Protein AF-A0A534SL73-F1 (afdb_monomer_lite)

Radius of gyration: 18.18 Å; chains: 1; bounding box: 37×42×44 Å

Secondary structure (DSSP, 8-state):
-GGGGT-GGG-TT----EETTBEE--S-SS-----GGG--PPPGGGTTTGGGHHHHHHHHHHHHHHHHHHTTS--S----TT-TT-----------SHHHHHT-

pLDDT: mean 90.17, std 13.0, range [46.41, 98.31]

Structure (mmCIF, N/CA/C/O backbone):
data_AF-A0A534SL73-F1
#
_entry.id   AF-A0A534SL73-F1
#
loop_
_atom_site.group_PDB
_atom_site.id
_atom_site.type_symbol
_atom_site.label_atom_id
_atom_site.label_alt_id
_atom_site.label_comp_id
_atom_site.label_asym_id
_atom_site.label_entity_id
_atom_site.label_seq_id
_atom_site.pdbx_PDB_ins_code
_atom_site.Cartn_x
_atom_site.Cartn_y
_atom_site.Cartn_z
_atom_site.occupancy
_atom_site.B_iso_or_equiv
_atom_site.auth_seq_id
_atom_site.auth_comp_id
_atom_site.auth_asym_id
_atom_site.auth_atom_id
_atom_site.pdbx_PDB_model_num
ATOM 1 N N . MET A 1 1 ? -14.769 5.602 -15.681 1.00 84.31 1 MET A N 1
ATOM 2 C CA . MET A 1 1 ? -14.708 4.167 -16.038 1.00 84.31 1 MET A CA 1
ATOM 3 C C . MET A 1 1 ? -13.984 3.357 -14.967 1.00 84.31 1 MET A C 1
ATOM 5 O O . MET A 1 1 ? -14.665 2.566 -14.341 1.00 84.31 1 MET A O 1
ATOM 9 N N . ALA A 1 2 ? -12.700 3.605 -14.666 1.00 94.38 2 ALA A N 1
ATOM 10 C CA . ALA A 1 2 ? -11.929 2.826 -13.676 1.00 94.38 2 ALA A CA 1
ATOM 11 C C . ALA A 1 2 ? -12.570 2.751 -12.273 1.00 94.38 2 ALA A C 1
ATOM 13 O O . ALA A 1 2 ? -12.875 1.661 -11.803 1.00 94.38 2 ALA A O 1
ATOM 14 N N . CYS A 1 3 ? -12.900 3.897 -11.662 1.00 92.19 3 CYS A N 1
ATOM 15 C CA . CYS A 1 3 ? -13.597 3.944 -10.368 1.00 92.19 3 CYS A CA 1
ATOM 16 C C . CYS A 1 3 ? -14.938 3.162 -10.351 1.00 92.19 3 CYS A C 1
ATOM 18 O O . CYS A 1 3 ? -15.288 2.590 -9.330 1.00 92.19 3 CYS A O 1
ATOM 20 N N . ARG A 1 4 ? -15.683 3.107 -11.472 1.00 92.38 4 ARG A N 1
ATOM 21 C CA . ARG A 1 4 ? -16.954 2.347 -11.575 1.00 92.38 4 ARG A CA 1
ATOM 22 C C . ARG A 1 4 ? -16.749 0.843 -11.778 1.00 92.38 4 ARG A C 1
ATOM 24 O O . ARG A 1 4 ? -17.703 0.092 -11.660 1.00 92.38 4 ARG A O 1
ATOM 31 N N . ALA A 1 5 ? -15.536 0.439 -12.140 1.00 94.56 5 ALA A N 1
ATOM 32 C CA . ALA A 1 5 ? -15.120 -0.950 -12.285 1.00 94.56 5 ALA A CA 1
ATOM 33 C C . ALA A 1 5 ? -14.282 -1.402 -11.075 1.00 94.56 5 ALA A C 1
ATOM 35 O O . ALA A 1 5 ? -13.450 -2.291 -11.210 1.00 94.56 5 ALA A O 1
ATOM 36 N N . ASP A 1 6 ? -14.436 -0.727 -9.930 1.00 92.81 6 ASP A N 1
ATOM 37 C CA . ASP A 1 6 ? -13.730 -1.010 -8.676 1.00 92.81 6 ASP A CA 1
ATOM 38 C C . ASP A 1 6 ? -12.197 -0.911 -8.770 1.00 92.81 6 ASP A C 1
ATOM 40 O O . ASP A 1 6 ? -11.457 -1.513 -7.999 1.00 92.81 6 ASP A O 1
ATOM 44 N N . ARG A 1 7 ? -11.706 -0.088 -9.708 1.00 95.00 7 ARG A N 1
ATOM 45 C CA . ARG A 1 7 ? -10.284 0.218 -9.929 1.00 95.00 7 ARG A CA 1
ATOM 46 C C . ARG A 1 7 ? -9.973 1.674 -9.616 1.00 95.00 7 ARG A C 1
ATOM 48 O O . ARG A 1 7 ? -9.564 2.454 -10.480 1.00 95.00 7 ARG A O 1
ATOM 55 N N . GLN A 1 8 ? -10.230 2.068 -8.371 1.00 94.94 8 GLN A N 1
ATOM 56 C CA . GLN A 1 8 ? -9.949 3.426 -7.879 1.00 94.94 8 GLN A CA 1
ATOM 57 C C . GLN A 1 8 ? -8.456 3.776 -7.989 1.00 94.94 8 GLN A C 1
ATOM 59 O O . GLN A 1 8 ? -8.090 4.916 -8.250 1.00 94.94 8 GLN A O 1
ATOM 64 N N . ASP A 1 9 ? -7.608 2.757 -7.933 1.00 95.69 9 ASP A N 1
ATOM 65 C CA . ASP A 1 9 ? -6.160 2.796 -8.096 1.00 95.69 9 ASP A CA 1
ATOM 66 C C . ASP A 1 9 ? -5.685 3.221 -9.508 1.00 95.69 9 ASP A C 1
ATOM 68 O O . ASP A 1 9 ? -4.487 3.418 -9.725 1.00 95.69 9 ASP A O 1
ATOM 72 N N . PHE A 1 10 ? -6.617 3.351 -10.460 1.00 96.56 10 PHE A N 1
ATOM 73 C CA . PHE A 1 10 ? -6.440 3.874 -11.821 1.00 96.56 10 PHE A CA 1
ATOM 74 C C . PHE A 1 10 ? -7.358 5.078 -12.113 1.00 96.56 10 PHE A C 1
ATOM 76 O O . PHE A 1 10 ? -7.606 5.429 -13.272 1.00 96.56 10 PHE A O 1
ATOM 83 N N . CYS A 1 11 ? -7.943 5.696 -11.087 1.00 95.62 11 CYS A N 1
ATOM 84 C CA . CYS A 1 11 ? -8.938 6.740 -11.285 1.00 95.62 11 CYS A CA 1
ATOM 85 C C . CYS A 1 11 ? -8.298 8.048 -11.773 1.00 95.62 11 CYS A C 1
ATOM 87 O O . CYS A 1 11 ? -7.641 8.761 -11.024 1.00 95.62 11 CYS A O 1
ATOM 89 N N . PHE A 1 12 ? -8.522 8.377 -13.046 1.00 95.00 12 PHE A N 1
ATOM 90 C CA . PHE A 1 12 ? -7.884 9.523 -13.701 1.00 95.00 12 PHE A CA 1
ATOM 91 C C . PHE A 1 12 ? -8.456 10.889 -13.295 1.00 95.00 12 PHE A C 1
ATOM 93 O O . PHE A 1 12 ? -7.789 11.897 -13.499 1.00 95.00 12 PHE A O 1
ATOM 100 N N . THR A 1 13 ? -9.685 10.9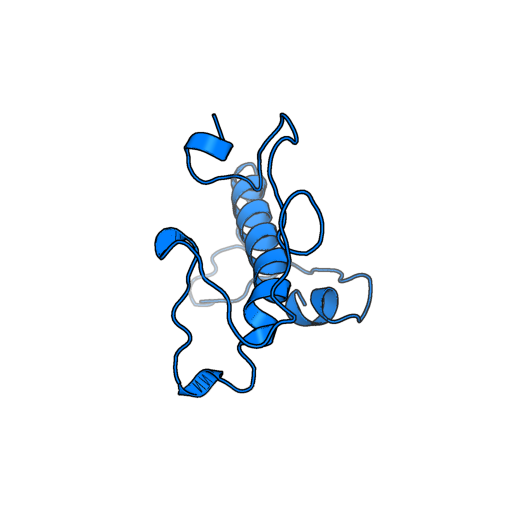48 -12.764 1.00 94.62 13 THR A N 1
ATOM 101 C CA . THR A 1 13 ? -10.279 12.227 -12.329 1.00 94.62 13 THR A CA 1
ATOM 102 C C . THR A 1 13 ? -9.693 12.698 -11.003 1.00 94.62 13 THR A C 1
ATOM 104 O O . THR A 1 13 ? -9.756 13.877 -10.684 1.00 94.62 13 THR A O 1
ATOM 107 N N . GLY A 1 14 ? -9.111 11.778 -10.228 1.00 93.19 14 GLY A N 1
ATOM 108 C CA . GLY A 1 14 ? -8.610 12.065 -8.891 1.00 93.19 14 GLY A CA 1
ATOM 109 C C . GLY A 1 14 ? -9.703 12.212 -7.830 1.00 93.19 14 GLY A C 1
ATOM 110 O O . GLY A 1 14 ? -9.359 12.377 -6.666 1.00 93.19 14 GLY A O 1
ATOM 111 N N . ASP A 1 15 ? -10.990 12.096 -8.166 1.00 93.19 15 ASP A N 1
ATOM 112 C CA . ASP A 1 15 ? -12.112 12.284 -7.223 1.00 93.19 15 ASP A CA 1
ATOM 113 C C . ASP A 1 15 ? -12.387 11.057 -6.334 1.00 93.19 15 ASP A C 1
ATOM 115 O O . ASP A 1 15 ? -13.495 10.864 -5.836 1.00 93.19 15 ASP A O 1
ATOM 119 N N . PHE A 1 16 ? -11.391 10.191 -6.154 1.00 94.56 16 PHE A N 1
ATOM 120 C CA . PHE A 1 16 ? -11.451 9.114 -5.174 1.00 94.56 16 PHE A CA 1
ATOM 121 C C . PHE A 1 16 ? -11.132 9.648 -3.773 1.00 94.56 16 PHE A C 1
ATOM 123 O O . PHE A 1 16 ? -10.518 10.710 -3.604 1.00 94.56 16 PHE A O 1
ATOM 130 N N . SER A 1 17 ? -11.548 8.888 -2.768 1.00 95.38 17 SER A N 1
ATOM 131 C CA . SER A 1 17 ? -11.257 9.143 -1.365 1.00 95.38 17 SER A CA 1
ATOM 132 C C . SER A 1 17 ? -10.283 8.110 -0.807 1.00 95.38 17 SER A C 1
ATOM 134 O O . SER A 1 17 ? -10.206 6.978 -1.275 1.00 95.38 17 SER A O 1
ATOM 136 N N . GLU A 1 18 ? -9.555 8.513 0.225 1.00 96.81 18 GLU A N 1
ATOM 137 C CA . GLU A 1 18 ? -8.607 7.694 0.971 1.00 96.81 18 GLU A CA 1
ATOM 138 C C . GLU A 1 18 ? -8.882 7.909 2.458 1.00 96.81 18 GLU A C 1
ATOM 140 O O . GLU A 1 18 ? -8.780 9.030 2.971 1.00 96.81 18 GLU A O 1
ATOM 145 N N . ARG A 1 19 ? -9.265 6.846 3.169 1.00 97.00 19 ARG A N 1
ATOM 146 C CA . ARG A 1 19 ? -9.565 6.937 4.600 1.00 97.00 19 ARG A CA 1
ATOM 147 C C . ARG A 1 19 ? -8.329 7.383 5.377 1.00 97.00 19 ARG A C 1
ATOM 149 O O . ARG A 1 19 ? -7.285 6.746 5.325 1.00 97.00 19 ARG A O 1
ATOM 156 N N . GLY A 1 20 ? -8.463 8.475 6.125 1.00 97.62 20 GLY A N 1
ATOM 157 C CA . GLY A 1 20 ? -7.384 9.042 6.936 1.00 97.62 20 GLY A CA 1
ATOM 158 C C . GLY A 1 20 ? -6.403 9.922 6.163 1.00 97.62 20 GLY A C 1
ATOM 159 O O . GLY A 1 20 ? -5.470 10.434 6.772 1.00 97.62 20 GLY A O 1
ATOM 160 N N . ILE A 1 21 ? -6.621 10.126 4.859 1.00 97.69 21 ILE A N 1
ATOM 161 C CA . ILE A 1 21 ? -5.752 10.947 4.004 1.00 97.69 21 ILE A CA 1
ATOM 162 C C . ILE A 1 21 ? -6.584 11.984 3.246 1.00 97.69 21 ILE A C 1
ATOM 164 O O . ILE A 1 21 ? -6.344 13.185 3.370 1.00 97.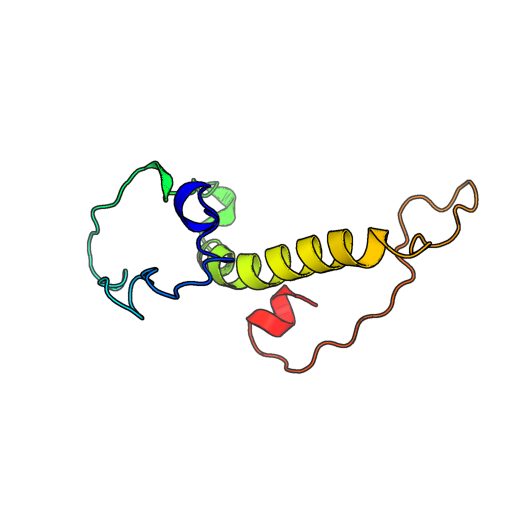69 21 ILE A O 1
ATOM 168 N N . LYS A 1 22 ? -7.594 11.543 2.486 1.00 96.69 22 LYS A N 1
ATOM 169 C CA . LYS A 1 22 ? -8.350 12.397 1.567 1.00 96.69 22 LYS A CA 1
ATOM 170 C C . LYS A 1 22 ? -9.845 12.099 1.595 1.00 96.69 22 LYS A C 1
ATOM 172 O O . LYS A 1 22 ? -10.306 11.067 1.121 1.00 96.69 22 LYS A O 1
ATOM 177 N N . GLY A 1 23 ? -10.630 13.059 2.077 1.00 95.88 23 GLY A N 1
ATOM 178 C CA . GLY A 1 23 ? -12.090 13.057 1.924 1.00 95.88 23 GLY A CA 1
ATOM 179 C C . GLY A 1 23 ? -12.859 12.054 2.791 1.00 95.88 23 GLY A C 1
ATOM 180 O O . GLY A 1 23 ? -14.084 12.093 2.770 1.00 95.88 23 GLY A O 1
ATOM 181 N N . LEU A 1 24 ? -12.187 11.194 3.567 1.00 96.00 24 LEU A N 1
ATOM 182 C CA . LEU A 1 24 ? -12.812 10.272 4.522 1.00 96.00 24 LEU A CA 1
ATOM 183 C C . LEU A 1 24 ? -11.981 10.132 5.804 1.00 96.00 24 LEU A C 1
ATOM 185 O O . LEU A 1 24 ? -10.751 10.184 5.775 1.00 96.00 24 LEU A O 1
ATOM 189 N N . HIS A 1 25 ? -12.651 9.903 6.934 1.00 97.56 25 HIS A N 1
ATOM 190 C CA . HIS A 1 25 ? -11.993 9.630 8.214 1.00 97.56 25 HIS A CA 1
ATOM 191 C C . HIS A 1 25 ? -11.247 8.286 8.206 1.00 97.56 25 HIS A C 1
ATOM 193 O O . HIS A 1 25 ? -11.674 7.323 7.568 1.00 97.56 25 HIS A O 1
ATOM 199 N N . GLY A 1 26 ? -10.117 8.238 8.917 1.00 97.50 26 GLY A N 1
ATOM 200 C CA . GLY A 1 26 ? -9.274 7.046 9.043 1.00 97.50 26 GLY A CA 1
ATOM 201 C C . GLY A 1 26 ? -9.803 6.022 10.047 1.00 97.50 26 GLY A C 1
ATOM 202 O O . GLY A 1 26 ? -10.942 6.099 10.503 1.00 97.50 26 GLY A O 1
ATOM 203 N N . PHE A 1 27 ? -8.943 5.069 10.407 1.00 97.44 27 PHE A N 1
ATOM 204 C CA . PHE A 1 27 ? -9.290 3.944 11.285 1.00 97.44 27 PHE A CA 1
ATOM 205 C C . PHE A 1 27 ? -8.743 4.059 12.719 1.00 97.44 27 PHE A C 1
ATOM 207 O O . PHE A 1 27 ? -8.944 3.152 13.517 1.00 97.44 27 PHE A O 1
ATOM 214 N N . MET A 1 28 ? -8.063 5.157 13.076 1.00 97.75 28 MET A N 1
ATOM 215 C CA . MET A 1 28 ? -7.550 5.394 14.438 1.00 97.75 28 MET A CA 1
ATOM 216 C C . MET A 1 28 ? -8.673 5.836 15.394 1.00 97.75 28 MET A C 1
ATOM 218 O O . MET A 1 28 ? -8.726 6.979 15.836 1.00 97.75 28 MET A O 1
ATOM 222 N N . THR A 1 29 ? -9.601 4.926 15.667 1.00 97.19 29 THR A N 1
ATOM 223 C CA . THR A 1 29 ? -10.752 5.079 16.565 1.00 97.19 29 THR A CA 1
ATOM 224 C C . THR A 1 29 ? -11.100 3.707 17.151 1.00 97.19 29 THR A C 1
ATOM 226 O O . THR A 1 29 ? -10.638 2.684 16.650 1.00 97.19 29 THR A O 1
ATOM 229 N N . GLU A 1 30 ? -11.902 3.661 18.211 1.00 98.31 30 GLU A N 1
ATOM 230 C CA . GLU A 1 30 ? -12.260 2.406 18.885 1.00 98.31 30 GLU A CA 1
ATOM 231 C C . GLU A 1 30 ? -13.092 1.473 17.997 1.00 98.31 30 GLU A C 1
ATOM 233 O O . GLU A 1 30 ? -12.931 0.255 18.042 1.00 98.31 30 GLU A O 1
ATOM 238 N N . THR A 1 31 ? -13.989 2.042 17.188 1.00 97.62 31 THR A N 1
ATOM 239 C CA . THR A 1 31 ? -14.867 1.290 16.286 1.00 97.62 31 THR A CA 1
ATOM 240 C C . THR A 1 31 ? -15.093 2.051 14.985 1.00 97.62 31 THR A C 1
ATOM 242 O O . THR A 1 31 ? -15.085 3.283 14.952 1.00 97.62 31 THR A O 1
ATOM 245 N N . VAL A 1 32 ? -15.306 1.306 13.901 1.00 96.75 32 VAL A N 1
ATOM 246 C CA . VAL A 1 32 ? -15.646 1.850 12.584 1.00 96.75 32 VAL A CA 1
ATOM 247 C C . VAL A 1 32 ? -16.825 1.098 11.989 1.00 96.75 32 VAL A C 1
ATOM 249 O O . VAL A 1 32 ? -16.993 -0.097 12.219 1.00 96.75 32 VAL A O 1
ATOM 252 N N . VAL A 1 33 ? -17.619 1.810 11.196 1.00 96.19 33 VAL A N 1
ATOM 253 C CA . VAL A 1 33 ? -18.620 1.228 10.302 1.00 96.19 33 VAL A CA 1
ATOM 254 C C . VAL A 1 33 ? -18.110 1.410 8.877 1.00 96.19 33 VAL A C 1
ATOM 256 O O . VAL A 1 33 ? -17.602 2.483 8.528 1.00 96.19 33 VAL A O 1
ATOM 259 N N . ASP A 1 34 ? -18.212 0.359 8.073 1.00 96.06 34 ASP A N 1
ATOM 260 C CA . ASP A 1 34 ? -17.835 0.377 6.663 1.00 96.06 34 ASP A CA 1
ATOM 261 C C . ASP A 1 34 ? -18.690 -0.602 5.855 1.00 96.06 34 ASP A C 1
ATOM 263 O O . ASP A 1 34 ? -19.417 -1.420 6.422 1.00 96.06 34 ASP A O 1
ATOM 267 N N . ASP A 1 35 ? -18.581 -0.512 4.534 1.00 95.62 35 ASP A N 1
ATOM 268 C CA . ASP A 1 35 ? -19.225 -1.445 3.608 1.00 95.62 35 ASP A CA 1
ATOM 269 C C . ASP A 1 35 ? -18.427 -2.759 3.516 1.00 95.62 35 ASP A C 1
ATOM 271 O O . ASP A 1 35 ? -17.198 -2.752 3.392 1.00 95.62 35 ASP A O 1
ATOM 275 N N . GLU A 1 36 ? -19.128 -3.895 3.554 1.00 96.50 36 GLU A N 1
ATOM 276 C CA . GLU A 1 36 ? -18.527 -5.233 3.520 1.00 96.50 36 GLU A CA 1
ATOM 277 C C . GLU A 1 36 ? -17.637 -5.456 2.294 1.00 96.50 36 GLU A C 1
ATOM 279 O O . GLU A 1 36 ? -16.628 -6.154 2.382 1.00 96.50 36 GLU A O 1
ATOM 284 N N . ARG A 1 37 ? -17.956 -4.814 1.162 1.00 94.62 37 ARG A N 1
ATOM 285 C CA . ARG A 1 37 ? -17.193 -4.947 -0.088 1.00 94.62 37 ARG A CA 1
ATOM 286 C C . ARG A 1 37 ? -15.743 -4.470 0.032 1.00 94.62 37 ARG A C 1
ATOM 288 O O . ARG A 1 37 ? -14.916 -4.844 -0.795 1.00 94.62 37 ARG A O 1
ATOM 295 N N . TYR A 1 38 ? -15.450 -3.611 1.011 1.00 94.25 38 TYR A N 1
ATOM 296 C CA . TYR A 1 38 ? -14.114 -3.068 1.269 1.00 94.25 38 TYR A CA 1
ATOM 297 C C . TYR A 1 38 ? -13.390 -3.801 2.405 1.00 94.25 38 TYR A C 1
ATOM 299 O O . TYR A 1 38 ? -12.279 -3.423 2.772 1.00 94.25 38 TYR A O 1
ATOM 307 N N . MET A 1 39 ? -13.999 -4.850 2.965 1.00 95.19 39 MET A N 1
ATOM 308 C CA . MET A 1 39 ? -13.444 -5.618 4.073 1.00 95.19 39 MET A CA 1
ATOM 309 C C . MET A 1 39 ? -12.793 -6.908 3.579 1.00 95.19 39 MET A C 1
ATOM 311 O O . MET A 1 39 ? -13.407 -7.733 2.905 1.00 95.19 39 MET A O 1
ATOM 315 N N . HIS A 1 40 ? -11.537 -7.119 3.973 1.00 94.19 40 HIS A N 1
ATOM 316 C CA . HIS A 1 40 ? -10.802 -8.350 3.699 1.00 94.19 40 HIS A CA 1
ATOM 317 C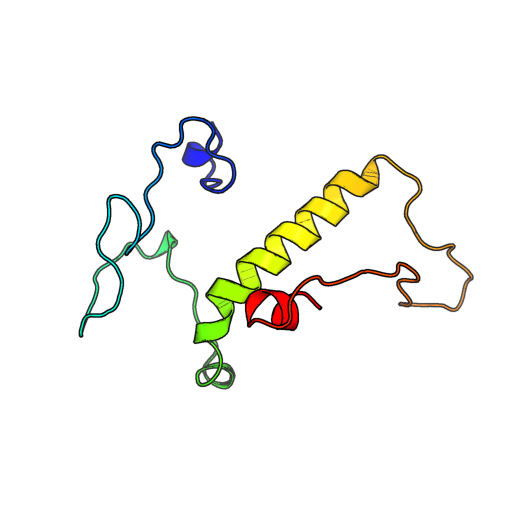 C . HIS A 1 40 ? -10.659 -9.184 4.971 1.00 94.19 40 HIS A C 1
ATOM 319 O O . HIS A 1 40 ? -10.168 -8.712 5.997 1.00 94.19 40 HIS A O 1
ATOM 325 N N . VAL A 1 41 ? -11.081 -10.450 4.907 1.00 96.00 41 VAL A N 1
ATOM 326 C CA . VAL A 1 41 ? -10.994 -11.364 6.050 1.00 96.00 41 VAL A CA 1
ATOM 327 C C . VAL A 1 41 ? -9.544 -11.771 6.273 1.00 96.00 41 VAL A C 1
ATOM 329 O O . VAL A 1 41 ? -8.918 -12.397 5.422 1.00 96.00 41 VAL A O 1
ATOM 332 N N . VAL A 1 42 ? -9.033 -11.465 7.461 1.00 96.31 42 VAL A N 1
ATOM 333 C CA . VAL A 1 42 ? -7.705 -11.886 7.901 1.00 96.31 42 VAL A CA 1
ATOM 334 C C . VAL A 1 42 ? -7.792 -13.283 8.529 1.00 96.31 42 VAL A C 1
ATOM 336 O O . VAL A 1 42 ? -8.503 -13.460 9.526 1.00 96.31 42 VAL A O 1
ATOM 339 N N . PRO A 1 43 ? -7.057 -14.288 8.015 1.00 97.50 43 PRO A N 1
ATOM 340 C CA . PRO A 1 43 ? -6.935 -15.580 8.680 1.00 97.50 43 PRO A CA 1
ATOM 341 C C . PRO A 1 43 ? -6.384 -15.417 10.098 1.00 97.50 43 PRO A C 1
ATOM 343 O O . PRO A 1 43 ? -5.405 -14.703 10.310 1.00 97.50 43 PRO A O 1
ATOM 346 N N . ARG A 1 44 ? -6.955 -16.134 11.076 1.00 97.19 44 ARG A N 1
ATOM 347 C CA . ARG A 1 44 ? -6.565 -16.002 12.496 1.00 97.19 44 ARG A CA 1
ATOM 348 C C . ARG A 1 44 ? -5.063 -16.184 12.738 1.00 97.19 44 ARG A C 1
ATOM 350 O O . ARG A 1 44 ? -4.511 -15.503 13.592 1.00 97.19 44 ARG A O 1
ATOM 357 N N . ALA A 1 45 ? -4.414 -17.062 11.972 1.00 98.19 45 ALA A N 1
ATOM 358 C CA . ALA A 1 45 ? -2.979 -17.328 12.071 1.00 98.19 45 ALA A CA 1
ATOM 359 C C . ALA A 1 45 ? -2.088 -16.135 11.670 1.00 98.19 45 ALA A C 1
ATOM 361 O O . ALA A 1 45 ? -0.922 -16.108 12.038 1.00 98.19 45 ALA A O 1
ATOM 362 N N . LEU A 1 46 ? -2.620 -15.156 10.930 1.00 97.94 46 LEU A N 1
ATOM 363 C CA . LEU A 1 46 ? -1.880 -13.980 10.462 1.00 97.94 46 LEU A CA 1
ATOM 364 C C . LEU A 1 46 ? -2.164 -12.721 11.288 1.00 97.94 46 LEU A C 1
ATOM 366 O O . LEU A 1 46 ? -1.645 -11.660 10.955 1.00 97.94 46 LEU A O 1
ATOM 370 N N . ARG A 1 47 ? -2.974 -12.814 12.354 1.00 97.19 47 ARG A N 1
ATOM 371 C CA . ARG A 1 47 ? -3.458 -11.660 13.133 1.00 97.19 47 ARG A CA 1
ATOM 372 C C . ARG A 1 47 ? -2.350 -10.674 13.511 1.00 97.19 47 ARG A C 1
ATOM 374 O O . ARG A 1 47 ? -2.543 -9.474 13.352 1.00 97.19 47 ARG A O 1
ATOM 381 N N . ASP A 1 48 ? -1.214 -11.181 13.975 1.00 98.19 48 ASP A N 1
ATOM 382 C CA . ASP A 1 48 ? -0.141 -10.356 14.542 1.00 98.19 48 ASP A CA 1
ATOM 383 C C . ASP A 1 48 ? 0.643 -9.569 13.481 1.00 98.19 48 ASP A C 1
ATOM 385 O O . ASP A 1 48 ? 1.299 -8.580 13.797 1.00 98.19 48 ASP A O 1
ATOM 389 N N . VAL A 1 49 ? 0.550 -9.977 12.212 1.00 97.44 49 VAL A N 1
ATOM 390 C CA . VAL A 1 49 ? 1.251 -9.345 11.082 1.00 97.44 49 VAL A CA 1
ATOM 391 C C . VAL A 1 49 ? 0.301 -8.754 10.044 1.00 97.44 49 VAL A C 1
ATOM 393 O O . VAL A 1 49 ? 0.745 -8.084 9.118 1.00 97.44 49 VAL A O 1
ATOM 396 N N . ALA A 1 50 ? -1.009 -8.961 10.188 1.00 97.19 50 ALA A N 1
ATOM 397 C CA . ALA A 1 50 ? -2.006 -8.599 9.183 1.00 97.19 50 ALA A CA 1
ATOM 398 C C . ALA A 1 50 ? -2.069 -7.101 8.870 1.00 97.19 50 ALA A C 1
ATOM 400 O O . ALA A 1 50 ? -2.467 -6.722 7.773 1.00 97.19 50 ALA A O 1
ATOM 401 N N . VAL A 1 51 ? -1.631 -6.247 9.797 1.00 96.25 51 VAL A N 1
ATOM 402 C CA . VAL A 1 51 ? -1.503 -4.804 9.550 1.00 96.25 51 VAL A CA 1
ATOM 403 C C . VAL A 1 51 ? -0.558 -4.496 8.380 1.00 96.25 51 VAL A C 1
ATOM 405 O O . VAL A 1 51 ? -0.731 -3.491 7.702 1.00 96.25 51 VAL A O 1
ATOM 408 N N . LEU A 1 52 ? 0.401 -5.384 8.091 1.00 97.38 52 LEU A N 1
ATOM 409 C CA . LEU A 1 52 ? 1.340 -5.248 6.977 1.00 97.38 52 LEU A CA 1
ATOM 410 C C . LEU A 1 52 ? 0.710 -5.556 5.613 1.00 97.38 52 LEU A C 1
ATOM 412 O O . LEU A 1 52 ? 1.345 -5.303 4.593 1.00 97.38 52 LEU A O 1
ATOM 416 N N . VAL A 1 53 ? -0.518 -6.086 5.566 1.00 96.75 53 VAL A N 1
ATOM 417 C CA . VAL A 1 53 ? -1.197 -6.389 4.298 1.00 96.75 53 VAL A CA 1
ATOM 418 C C . VAL A 1 53 ? -1.431 -5.114 3.497 1.00 96.75 53 VAL A C 1
ATOM 420 O O . VAL A 1 53 ? -1.159 -5.109 2.303 1.00 96.75 53 VAL A O 1
ATOM 423 N N . GLU A 1 54 ? -1.872 -4.027 4.134 1.00 96.56 54 GLU A N 1
ATOM 424 C CA . GLU A 1 54 ? -2.102 -2.752 3.444 1.00 96.56 54 GLU A CA 1
ATOM 425 C C . GLU A 1 54 ? -0.829 -2.247 2.734 1.00 96.56 54 GLU A C 1
ATOM 427 O O . GLU A 1 54 ? -0.861 -2.150 1.504 1.00 96.56 54 GLU A O 1
ATOM 432 N N . PRO A 1 55 ? 0.330 -2.071 3.401 1.00 96.62 55 PRO A N 1
ATOM 433 C CA . PRO A 1 55 ? 1.534 -1.624 2.705 1.00 96.62 55 PRO A CA 1
ATOM 434 C C . PRO A 1 55 ? 2.088 -2.667 1.722 1.00 96.62 55 PRO A C 1
ATOM 436 O O . PRO A 1 55 ? 2.671 -2.289 0.705 1.00 96.62 55 PRO A O 1
ATOM 439 N N . LEU A 1 56 ? 1.893 -3.970 1.972 1.00 97.06 56 LEU A N 1
ATOM 440 C CA . LEU A 1 56 ? 2.278 -5.026 1.030 1.00 97.06 56 LEU A CA 1
ATOM 441 C C . LEU A 1 56 ? 1.474 -4.932 -0.275 1.00 97.06 56 LEU A C 1
ATOM 443 O O . LEU A 1 56 ? 2.039 -5.114 -1.353 1.00 97.06 56 LEU A O 1
ATOM 447 N N . THR A 1 57 ? 0.181 -4.592 -0.210 1.00 96.50 57 THR A N 1
ATOM 448 C CA . THR A 1 57 ? -0.676 -4.505 -1.408 1.00 96.50 57 THR A CA 1
ATOM 449 C C . THR A 1 57 ? -0.188 -3.471 -2.424 1.00 96.50 57 THR A C 1
ATOM 451 O O . THR A 1 57 ? -0.400 -3.645 -3.627 1.00 96.50 57 THR A O 1
ATOM 454 N N . ILE A 1 58 ? 0.529 -2.437 -1.971 1.00 96.38 58 ILE A N 1
ATOM 455 C CA . ILE A 1 58 ? 1.173 -1.449 -2.842 1.00 96.38 58 ILE A CA 1
ATOM 456 C C . ILE A 1 58 ? 2.237 -2.129 -3.718 1.00 96.38 58 ILE A C 1
ATOM 458 O O . ILE A 1 58 ? 2.238 -1.953 -4.941 1.00 96.38 58 ILE A O 1
ATOM 462 N N . ALA A 1 59 ? 3.115 -2.931 -3.108 1.00 96.25 59 ALA A N 1
ATOM 463 C CA . ALA A 1 59 ? 4.158 -3.671 -3.816 1.00 96.25 59 ALA A CA 1
ATOM 464 C C . ALA A 1 59 ? 3.568 -4.775 -4.711 1.00 96.25 59 ALA A C 1
ATOM 466 O O . ALA A 1 59 ? 3.957 -4.896 -5.873 1.00 96.25 59 ALA A O 1
ATOM 467 N N . GLU A 1 60 ? 2.574 -5.517 -4.219 1.00 97.00 60 GLU A N 1
ATOM 468 C CA . GLU A 1 60 ? 1.878 -6.565 -4.979 1.00 97.00 60 GLU A CA 1
ATOM 469 C C . GLU A 1 60 ? 1.226 -6.015 -6.253 1.00 97.00 60 GLU A C 1
ATOM 471 O O . GLU A 1 60 ? 1.440 -6.535 -7.351 1.00 97.00 60 GLU A O 1
ATOM 476 N N . LYS A 1 61 ? 0.486 -4.901 -6.149 1.00 97.25 61 LYS A N 1
ATOM 477 C CA . LYS A 1 61 ? -0.086 -4.232 -7.325 1.00 97.25 61 LYS A CA 1
ATOM 478 C C . LYS A 1 61 ? 1.011 -3.849 -8.321 1.00 97.25 61 LYS A C 1
ATOM 480 O O . LYS A 1 61 ? 0.841 -4.074 -9.522 1.00 97.25 61 LYS A O 1
ATOM 485 N N . ALA A 1 62 ? 2.110 -3.263 -7.844 1.00 96.12 62 ALA A N 1
ATOM 486 C CA . ALA A 1 62 ? 3.219 -2.864 -8.703 1.00 96.12 62 ALA A CA 1
ATOM 487 C C . ALA A 1 62 ? 3.826 -4.074 -9.434 1.00 96.12 62 ALA A C 1
ATOM 489 O O . ALA A 1 62 ? 4.053 -4.004 -10.642 1.00 96.12 62 ALA A O 1
ATOM 490 N N . LEU A 1 63 ? 4.012 -5.206 -8.749 1.00 93.62 63 LEU A N 1
ATOM 491 C CA . LEU A 1 63 ? 4.530 -6.435 -9.349 1.00 93.62 63 LEU A CA 1
ATOM 492 C C . LEU A 1 63 ? 3.575 -7.014 -10.405 1.00 93.62 63 LEU A C 1
ATOM 494 O O . LEU A 1 63 ? 4.019 -7.386 -11.495 1.00 93.62 63 LEU A O 1
ATOM 498 N N . ILE A 1 64 ? 2.264 -7.021 -10.138 1.00 95.69 64 ILE A N 1
ATOM 499 C CA . ILE A 1 64 ? 1.241 -7.412 -11.124 1.00 95.69 64 ILE A CA 1
ATOM 500 C C . ILE A 1 64 ? 1.332 -6.519 -12.367 1.00 95.69 64 ILE A C 1
ATOM 502 O O . ILE A 1 64 ? 1.329 -7.018 -13.495 1.00 95.69 64 ILE A O 1
ATOM 506 N N . GLN A 1 65 ? 1.445 -5.201 -12.177 1.00 96.75 65 GLN A N 1
ATOM 507 C CA . GLN A 1 65 ? 1.577 -4.251 -13.281 1.00 96.75 65 GLN A CA 1
ATOM 508 C C . GLN A 1 65 ? 2.870 -4.463 -14.072 1.00 96.75 65 GLN A C 1
ATOM 510 O O . GLN A 1 65 ? 2.829 -4.435 -15.300 1.00 96.75 65 GLN A O 1
ATOM 515 N N . VAL A 1 66 ? 4.002 -4.731 -13.413 1.00 94.00 66 VAL A N 1
ATOM 516 C CA . VAL A 1 66 ? 5.252 -5.102 -14.095 1.00 94.00 66 VAL A CA 1
ATOM 517 C C . VAL A 1 66 ? 5.029 -6.349 -14.945 1.00 94.00 66 VAL A C 1
ATOM 519 O O . VAL A 1 66 ? 5.364 -6.342 -16.127 1.00 94.00 66 VAL A O 1
ATOM 522 N N . GLY A 1 67 ? 4.399 -7.388 -14.392 1.00 89.88 67 GLY A N 1
ATOM 523 C CA . GLY A 1 67 ? 4.054 -8.599 -15.133 1.00 89.88 67 GLY A CA 1
ATOM 524 C C . GLY A 1 67 ? 3.242 -8.303 -16.397 1.00 89.88 67 GLY A C 1
ATOM 525 O O . GLY A 1 67 ? 3.596 -8.780 -17.471 1.00 89.88 67 GLY A O 1
ATOM 526 N N . GLN A 1 68 ? 2.206 -7.467 -16.293 1.00 94.56 68 GLN A N 1
ATOM 527 C CA . GLN A 1 68 ? 1.372 -7.048 -17.427 1.00 94.56 68 GLN A CA 1
ATOM 528 C C . GLN A 1 68 ? 2.158 -6.240 -18.466 1.00 94.56 68 GLN A C 1
ATOM 530 O O . GLN A 1 68 ? 2.093 -6.532 -19.658 1.00 94.56 68 GLN A O 1
ATOM 535 N N . VAL A 1 69 ? 2.934 -5.246 -18.031 1.00 95.56 69 VAL A N 1
ATOM 536 C CA . VAL A 1 69 ? 3.720 -4.387 -18.927 1.00 95.56 69 VAL A CA 1
ATOM 537 C C . VAL A 1 69 ? 4.780 -5.195 -19.670 1.00 95.56 69 VAL A C 1
ATOM 539 O O . VAL A 1 69 ? 5.010 -4.955 -20.855 1.00 95.56 69 VAL A O 1
ATOM 542 N N . GLN A 1 70 ? 5.410 -6.171 -19.017 1.00 92.31 70 GLN A N 1
ATOM 543 C CA . GLN A 1 70 ? 6.473 -6.967 -19.626 1.00 92.31 70 GLN A CA 1
ATOM 544 C C . GLN A 1 70 ? 5.967 -8.012 -20.632 1.00 92.31 70 GLN A C 1
ATOM 546 O O . GLN A 1 70 ? 6.778 -8.510 -21.409 1.00 92.31 70 GLN A O 1
ATOM 551 N N . GLN A 1 71 ? 4.653 -8.267 -20.725 1.00 90.00 71 GLN A N 1
ATOM 552 C CA . GLN A 1 71 ? 4.064 -9.099 -21.793 1.00 90.00 71 GLN A CA 1
ATOM 553 C C . GLN A 1 71 ? 4.308 -8.534 -23.199 1.00 90.00 71 GLN A C 1
ATOM 555 O O . GLN A 1 71 ? 4.234 -9.266 -24.181 1.00 90.00 71 GLN A O 1
ATOM 560 N N . ARG A 1 72 ? 4.641 -7.241 -23.313 1.00 94.00 72 ARG A N 1
ATOM 561 C CA . ARG A 1 72 ? 5.030 -6.614 -24.587 1.00 94.00 72 ARG A CA 1
ATOM 562 C C . ARG A 1 72 ? 6.409 -7.057 -25.098 1.00 94.00 72 ARG A C 1
ATOM 564 O O . ARG A 1 72 ? 6.802 -6.657 -26.190 1.00 94.00 72 ARG A O 1
ATOM 571 N N . LEU A 1 73 ? 7.171 -7.806 -24.298 1.00 88.38 73 LEU A N 1
ATOM 572 C CA . LEU A 1 73 ? 8.511 -8.301 -24.610 1.00 88.38 73 LEU A CA 1
ATOM 573 C C . LEU A 1 73 ? 8.554 -9.830 -24.451 1.00 88.38 73 LEU A C 1
ATOM 575 O O . LEU A 1 73 ? 7.799 -10.384 -23.650 1.00 88.38 73 LEU A O 1
ATOM 579 N N . PRO A 1 74 ? 9.490 -10.529 -25.117 1.00 85.19 74 PRO A N 1
ATOM 580 C CA . PRO A 1 74 ? 9.835 -11.911 -24.783 1.00 85.19 74 PRO A CA 1
ATOM 581 C C . PRO A 1 74 ? 10.607 -11.950 -23.448 1.00 85.19 74 PRO A C 1
ATOM 583 O O . PRO A 1 74 ? 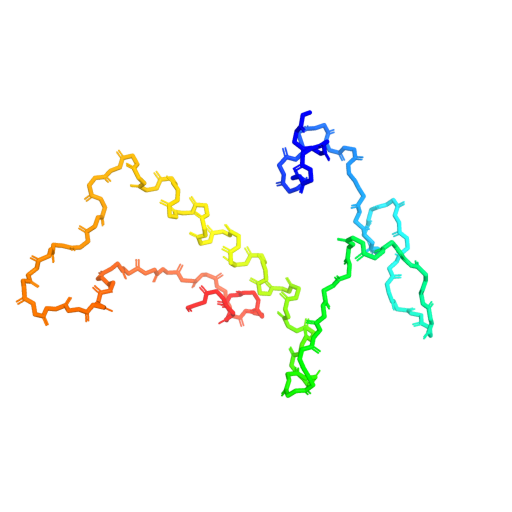11.800 -12.230 -23.402 1.00 85.19 74 PRO A O 1
ATOM 586 N N . TRP A 1 75 ? 9.932 -11.584 -22.355 1.00 80.94 75 TRP A N 1
ATOM 587 C CA . TRP A 1 75 ? 10.532 -11.351 -21.040 1.00 80.94 75 TRP A CA 1
ATOM 588 C C . TRP A 1 75 ? 10.782 -12.636 -20.244 1.00 80.94 75 TRP A C 1
ATOM 590 O O . TRP A 1 75 ? 11.530 -12.615 -19.275 1.00 80.94 75 TRP A O 1
ATOM 600 N N . ALA A 1 76 ? 10.182 -13.763 -20.631 1.00 74.38 76 ALA A N 1
ATOM 601 C CA . ALA A 1 76 ? 10.378 -15.029 -19.936 1.00 74.38 76 ALA A CA 1
ATOM 602 C C . ALA A 1 76 ? 11.859 -15.450 -19.947 1.00 74.38 76 ALA A C 1
ATOM 604 O O . ALA A 1 76 ? 12.517 -15.463 -20.987 1.00 74.38 76 ALA A O 1
ATOM 605 N N . CYS A 1 77 ? 12.383 -15.836 -18.783 1.00 64.19 77 CYS A N 1
ATOM 606 C CA . CYS A 1 77 ? 13.687 -16.483 -18.701 1.00 64.19 77 CYS A CA 1
ATOM 607 C C . CYS A 1 77 ? 13.609 -17.844 -19.409 1.00 64.19 77 CYS A C 1
ATOM 609 O O . CYS A 1 77 ? 12.700 -18.619 -19.120 1.00 64.19 77 CYS A O 1
ATOM 611 N N . GLY A 1 78 ? 14.539 -18.110 -20.334 1.00 59.09 78 GLY A N 1
ATOM 612 C CA . GLY A 1 78 ? 14.554 -19.299 -21.193 1.00 59.09 78 GLY A CA 1
ATOM 613 C C . GLY A 1 78 ? 14.167 -20.595 -20.475 1.00 59.09 78 GLY A C 1
ATOM 614 O O . GLY A 1 78 ? 14.715 -20.928 -19.423 1.00 59.09 78 GLY A O 1
ATOM 615 N N . ALA A 1 79 ? 13.205 -21.305 -21.061 1.00 54.66 79 ALA A N 1
ATOM 616 C CA . ALA A 1 79 ? 12.689 -22.578 -20.585 1.00 54.66 79 ALA A CA 1
ATOM 617 C C . ALA A 1 79 ? 13.668 -23.714 -20.924 1.00 54.66 79 ALA A C 1
ATOM 619 O O . ALA A 1 79 ? 13.454 -24.470 -21.865 1.00 54.66 79 ALA A O 1
ATOM 620 N N . GLU A 1 80 ? 14.759 -23.834 -20.172 1.00 53.69 80 GLU A N 1
ATOM 621 C CA . GLU A 1 80 ? 15.521 -25.087 -20.135 1.00 53.69 80 GLU A CA 1
ATOM 622 C C . GLU A 1 80 ? 14.659 -26.151 -19.420 1.00 53.69 80 GLU A C 1
ATOM 624 O O . GLU A 1 80 ? 14.259 -25.928 -18.260 1.00 53.69 80 GLU A O 1
ATOM 629 N N . PRO A 1 81 ? 14.335 -27.288 -20.072 1.00 49.88 81 PRO A N 1
ATOM 630 C CA . PRO A 1 81 ? 13.579 -28.371 -19.450 1.00 49.88 81 PRO A CA 1
ATOM 631 C C . PRO A 1 81 ? 14.299 -28.854 -18.184 1.00 49.88 81 PRO A C 1
ATOM 633 O O . PRO A 1 81 ? 15.426 -29.333 -18.245 1.00 49.88 81 PRO A O 1
ATOM 636 N N . GLY A 1 82 ? 13.658 -28.709 -17.022 1.00 55.78 82 GLY A N 1
ATOM 637 C CA . GLY A 1 82 ? 14.222 -29.106 -15.722 1.00 55.78 82 GLY A CA 1
ATOM 638 C C . GLY A 1 82 ? 14.568 -27.946 -14.785 1.00 55.78 82 GLY A C 1
ATOM 639 O O . GLY A 1 82 ? 14.727 -28.168 -13.588 1.00 55.78 82 GLY A O 1
ATOM 640 N N . THR A 1 83 ? 14.578 -26.697 -15.267 1.00 54.69 83 THR A N 1
ATOM 641 C CA . THR A 1 83 ? 14.639 -25.504 -14.398 1.00 54.69 83 THR A CA 1
ATOM 642 C C . THR A 1 83 ? 13.250 -24.939 -14.112 1.00 54.69 83 THR A C 1
ATOM 644 O O . THR A 1 83 ? 12.901 -23.829 -14.502 1.00 54.69 83 THR A O 1
ATOM 647 N N . GLN A 1 84 ? 12.435 -25.719 -13.407 1.00 46.41 84 GLN A N 1
ATOM 648 C CA . GLN A 1 84 ? 11.183 -25.231 -12.828 1.00 46.41 84 GLN A CA 1
ATOM 649 C C . GLN A 1 84 ? 11.514 -24.151 -11.773 1.00 46.41 84 GLN A C 1
ATOM 651 O O . GLN A 1 84 ? 12.166 -24.438 -10.772 1.00 46.41 84 GLN A O 1
ATOM 656 N N . GLY A 1 85 ? 11.093 -22.901 -12.001 1.00 51.78 85 GLY A N 1
ATOM 657 C CA . GLY A 1 85 ? 10.911 -21.921 -10.919 1.00 51.78 85 GLY A CA 1
ATOM 658 C C . GLY A 1 85 ? 12.016 -20.892 -10.641 1.00 51.78 85 GLY A C 1
ATOM 659 O O . GLY A 1 85 ? 11.944 -20.229 -9.611 1.00 51.78 85 GLY A O 1
ATOM 660 N N . ARG A 1 86 ? 13.022 -20.690 -11.506 1.00 53.47 86 ARG A N 1
ATOM 661 C CA . ARG A 1 86 ? 14.007 -19.601 -11.305 1.00 53.47 86 ARG A CA 1
ATOM 662 C C . ARG A 1 86 ? 13.709 -18.386 -12.182 1.00 53.47 86 ARG A C 1
ATOM 664 O O . ARG A 1 86 ? 14.141 -18.332 -13.332 1.00 53.47 86 ARG A O 1
ATOM 671 N N . PHE A 1 87 ? 13.045 -17.378 -11.614 1.00 61.03 87 PHE A N 1
ATOM 672 C CA . PHE A 1 87 ? 13.096 -16.015 -12.150 1.00 61.03 87 PHE A CA 1
ATOM 673 C C . PHE A 1 87 ? 14.565 -15.559 -12.156 1.00 61.03 87 PHE A C 1
ATOM 675 O O . PHE A 1 87 ? 15.191 -15.465 -11.104 1.00 61.03 87 PHE A O 1
ATOM 682 N N . ARG A 1 88 ? 15.152 -15.323 -13.339 1.00 69.56 88 ARG A N 1
ATOM 683 C CA . ARG A 1 88 ? 16.546 -14.840 -13.474 1.00 69.56 88 ARG A CA 1
ATOM 684 C C . ARG A 1 88 ? 16.642 -13.317 -13.576 1.00 69.56 88 ARG A C 1
ATOM 686 O O . ARG A 1 88 ? 17.727 -12.786 -13.812 1.00 69.56 88 ARG A O 1
ATOM 693 N N . HIS A 1 89 ? 15.524 -12.614 -13.424 1.00 80.75 89 HIS A N 1
ATOM 694 C CA . HIS A 1 89 ? 15.522 -11.159 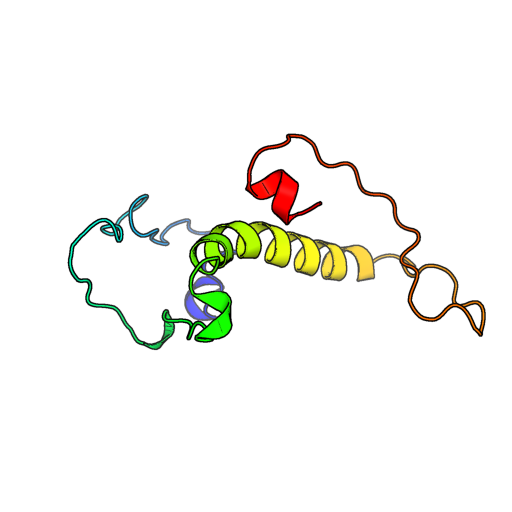-13.400 1.00 80.75 89 HIS A CA 1
ATOM 695 C C . HIS A 1 89 ? 16.121 -10.668 -12.086 1.00 80.75 89 HIS A C 1
ATOM 697 O O . HIS A 1 89 ? 15.892 -11.246 -11.027 1.00 80.75 89 HIS A O 1
ATOM 703 N N . ARG A 1 90 ? 16.911 -9.601 -12.173 1.00 87.50 90 ARG A N 1
ATOM 704 C CA . ARG A 1 90 ? 17.441 -8.893 -11.010 1.00 87.50 90 ARG A CA 1
ATOM 705 C C . ARG A 1 90 ? 16.623 -7.624 -10.825 1.00 87.50 90 ARG A C 1
ATOM 707 O O . ARG A 1 90 ? 16.341 -6.942 -11.810 1.00 87.50 90 ARG A O 1
ATOM 714 N N . ALA A 1 91 ? 16.279 -7.319 -9.583 1.00 91.25 91 ALA A N 1
ATOM 715 C CA . ALA A 1 91 ? 15.650 -6.067 -9.194 1.00 91.25 91 ALA A CA 1
ATOM 716 C C . ALA A 1 91 ? 16.614 -5.258 -8.318 1.00 91.25 91 ALA A C 1
ATOM 718 O O . ALA A 1 91 ? 17.513 -5.814 -7.686 1.00 91.25 91 ALA A O 1
ATOM 719 N N . VAL A 1 92 ? 16.432 -3.940 -8.304 1.00 95.50 92 VAL A N 1
ATOM 720 C CA . VAL A 1 92 ? 17.100 -3.032 -7.369 1.00 95.50 92 VAL A CA 1
ATOM 721 C C . VAL A 1 92 ? 16.007 -2.355 -6.561 1.00 95.50 92 VAL A C 1
ATOM 723 O O . VAL A 1 92 ? 15.149 -1.685 -7.133 1.00 95.50 92 VAL A O 1
ATOM 726 N N . VAL A 1 93 ? 16.050 -2.525 -5.244 1.00 96.19 93 VAL A N 1
ATOM 727 C CA . VAL A 1 93 ? 15.147 -1.847 -4.312 1.00 96.19 93 VAL A CA 1
ATOM 728 C C . VAL A 1 93 ? 15.855 -0.614 -3.771 1.00 96.19 93 VAL A C 1
ATOM 730 O O . VAL A 1 93 ? 16.955 -0.706 -3.226 1.00 96.19 93 VAL A O 1
ATOM 733 N N . LEU A 1 94 ? 15.234 0.551 -3.939 1.00 96.69 94 LEU A N 1
ATOM 734 C CA . LEU A 1 94 ? 15.761 1.819 -3.445 1.00 96.69 94 LEU A CA 1
ATOM 735 C C . LEU A 1 94 ? 15.020 2.211 -2.162 1.00 96.69 94 LEU A C 1
ATOM 737 O O . LEU A 1 94 ? 13.859 2.610 -2.207 1.00 96.69 94 LEU A O 1
ATOM 741 N N . GLY A 1 95 ? 15.715 2.115 -1.028 1.00 95.50 95 GLY A N 1
ATOM 742 C CA . GLY A 1 95 ? 15.184 2.423 0.303 1.00 95.50 95 GLY A CA 1
ATOM 743 C C . GLY A 1 95 ? 14.842 1.175 1.122 1.00 95.50 95 GLY A C 1
ATOM 744 O O . GLY A 1 95 ? 14.329 0.192 0.603 1.00 95.50 95 GLY A O 1
ATOM 745 N N . ALA A 1 96 ? 15.124 1.230 2.426 1.00 95.75 96 ALA A N 1
ATOM 746 C CA . ALA A 1 96 ? 14.968 0.110 3.365 1.00 95.75 96 ALA A CA 1
ATOM 747 C C . ALA A 1 96 ? 13.806 0.308 4.361 1.00 95.75 96 ALA A C 1
ATOM 749 O O . ALA A 1 96 ? 13.819 -0.236 5.462 1.00 95.75 96 ALA A O 1
ATOM 750 N N . GLY A 1 97 ? 12.819 1.135 4.002 1.00 95.81 97 GLY A N 1
ATOM 751 C CA . GLY A 1 97 ? 11.584 1.284 4.777 1.00 95.81 97 GLY A CA 1
ATOM 752 C C . GLY A 1 97 ? 10.626 0.100 4.577 1.00 95.81 97 GLY A C 1
ATOM 753 O O . GLY A 1 97 ? 10.890 -0.754 3.729 1.00 95.81 97 GLY A O 1
ATOM 754 N N . PRO A 1 98 ? 9.484 0.060 5.289 1.00 94.06 98 PRO A N 1
ATOM 755 C CA . PRO A 1 98 ? 8.554 -1.073 5.251 1.00 94.06 98 PRO A CA 1
ATOM 756 C C . PRO A 1 98 ? 8.119 -1.485 3.839 1.00 94.06 98 PRO A C 1
ATOM 758 O O . PRO A 1 98 ? 8.184 -2.662 3.509 1.00 94.06 98 PRO A O 1
ATOM 761 N N . VAL A 1 99 ? 7.762 -0.526 2.976 1.00 93.75 99 VAL A N 1
ATOM 762 C CA . VAL A 1 99 ? 7.371 -0.806 1.578 1.00 93.75 99 VAL A CA 1
ATOM 763 C C . VAL A 1 99 ? 8.525 -1.417 0.778 1.00 93.75 99 VAL A C 1
ATOM 765 O O . VAL A 1 99 ? 8.316 -2.362 0.026 1.00 93.75 99 VAL A O 1
ATOM 768 N N . GLY A 1 100 ? 9.747 -0.906 0.961 1.00 95.12 100 GLY A N 1
ATOM 769 C CA . GLY A 1 100 ? 10.935 -1.432 0.288 1.00 95.12 100 GLY A CA 1
ATOM 770 C C . GLY A 1 100 ? 11.262 -2.854 0.735 1.00 95.12 100 GLY A C 1
ATOM 771 O O . GLY A 1 100 ? 11.537 -3.699 -0.102 1.00 95.12 100 GLY A O 1
ATOM 772 N N . LEU A 1 101 ? 11.167 -3.138 2.037 1.00 95.94 101 LEU A N 1
ATOM 773 C CA . LEU A 1 101 ? 11.406 -4.477 2.585 1.00 95.94 101 LEU A CA 1
ATOM 774 C C . LEU A 1 101 ? 10.328 -5.489 2.175 1.00 95.94 101 LEU A C 1
ATOM 776 O O . LEU A 1 101 ? 10.653 -6.644 1.933 1.00 95.94 101 LEU A O 1
ATOM 780 N N . LEU A 1 102 ? 9.063 -5.068 2.099 1.00 95.81 102 LEU A N 1
ATOM 781 C CA . LEU A 1 102 ? 7.956 -5.924 1.663 1.00 95.81 102 LEU A CA 1
ATOM 782 C C . LEU A 1 102 ? 7.988 -6.205 0.155 1.00 95.81 102 LEU A C 1
ATOM 784 O O . LEU A 1 102 ? 7.543 -7.265 -0.268 1.00 95.81 102 LEU A O 1
ATOM 788 N N . GLY A 1 103 ? 8.497 -5.268 -0.647 1.00 91.88 103 GLY A N 1
ATOM 789 C CA . GLY A 1 103 ? 8.616 -5.408 -2.101 1.00 91.88 103 GLY A CA 1
ATOM 790 C C . GLY A 1 103 ? 9.961 -5.946 -2.600 1.00 91.88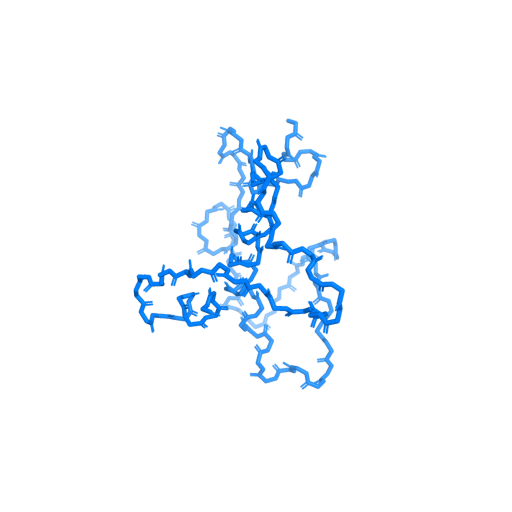 103 GLY A C 1
ATOM 791 O O . GLY A 1 103 ? 10.216 -5.847 -3.802 1.00 91.88 103 GLY A O 1
ATOM 792 N N . ALA A 1 104 ? 10.831 -6.424 -1.704 1.00 88.44 104 ALA A N 1
ATOM 793 C CA . ALA A 1 104 ? 12.185 -6.885 -2.023 1.00 88.44 104 ALA A CA 1
ATOM 794 C C . ALA A 1 104 ? 12.271 -8.336 -2.508 1.00 88.44 104 ALA A C 1
ATOM 796 O O . ALA A 1 104 ? 11.417 -9.162 -2.121 1.00 88.44 104 ALA A O 1
#

Foldseek 3Di:
DCVVVVNVVPDPVPPDADDVPGDHDHDPDPDDDDDPVPDDDDDPVCVVPVVLVVLLVVLVVVVVVVVVVCVVDPQDDDDDPPPPDDPPDDDDQDDDDSSSVSND

Sequence (104 aa):
MACRADRQDFCFTGDFSERGIKGLHGFMTETVVDDERYMHVVPRALRDVAVLVEPLTIAEKALIQVGQVQQRLPWACGAEPGTQGRFRHRAVVLGAGPVGLLGA